Protein AF-A0ABD5DW47-F1 (afdb_monomer_lite)

pLDDT: mean 95.38, std 4.87, range [69.31, 98.31]

Foldseek 3Di:
DPVVLVLVVVLQVVVCCFQAVVPDALVVSLVSADQQDWDQPPVRDIDGSVRSSVCSRPRGNVHHPDDDDDDPSD

InterPro domains:
  IPR032710 NTF2-like domain superfamily [SSF54427] (2-73)

Structure (mmCIF, N/CA/C/O backbone):
data_AF-A0ABD5DW47-F1
#
_entry.id   AF-A0ABD5DW47-F1
#
loop_
_atom_site.group_PDB
_atom_site.id
_atom_site.type_symbol
_atom_si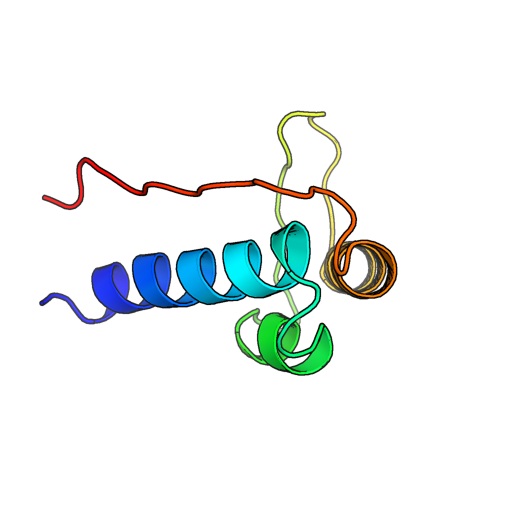te.label_atom_id
_atom_site.label_alt_id
_atom_site.label_comp_id
_atom_site.label_asym_id
_atom_site.label_entity_id
_atom_site.label_seq_id
_atom_site.pdbx_PDB_ins_code
_atom_site.Cartn_x
_atom_site.Cartn_y
_at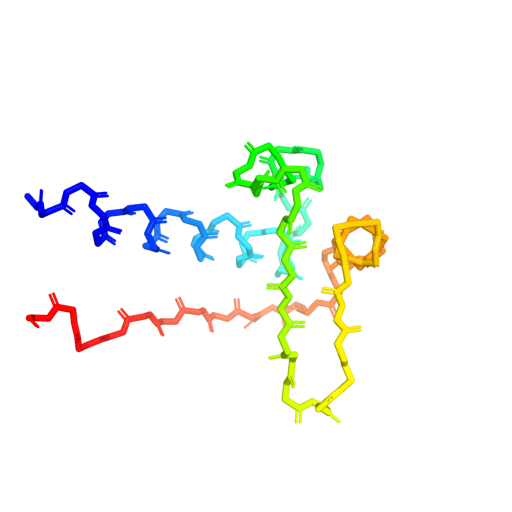om_site.Cartn_z
_atom_site.occupancy
_atom_site.B_iso_or_equiv
_atom_site.auth_seq_id
_atom_site.auth_comp_id
_atom_site.auth_asym_id
_atom_site.auth_atom_id
_atom_site.pdbx_PDB_model_num
ATOM 1 N N . MET A 1 1 ? -22.605 1.070 -3.275 1.00 76.25 1 MET A N 1
ATOM 2 C CA . MET A 1 1 ? -21.589 0.317 -2.511 1.00 76.25 1 MET A CA 1
ATOM 3 C C . MET A 1 1 ? -21.264 1.101 -1.249 1.00 76.25 1 MET A C 1
ATOM 5 O O . MET A 1 1 ? -21.278 2.326 -1.319 1.00 76.25 1 MET A O 1
ATOM 9 N N . ASN A 1 2 ? -21.006 0.444 -0.117 1.00 89.06 2 ASN A N 1
ATOM 10 C CA . ASN A 1 2 ? -20.479 1.114 1.075 1.00 89.06 2 ASN A CA 1
ATOM 11 C C . ASN A 1 2 ? -19.121 1.769 0.719 1.00 89.06 2 ASN A C 1
ATOM 13 O O . ASN A 1 2 ? -18.254 1.057 0.208 1.00 89.06 2 ASN A O 1
ATOM 17 N N . PRO A 1 3 ? -18.918 3.083 0.945 1.00 91.25 3 PRO A N 1
ATOM 18 C CA . PRO A 1 3 ? -17.680 3.771 0.568 1.00 91.25 3 PRO A CA 1
ATOM 19 C C . PRO A 1 3 ? -16.430 3.170 1.226 1.00 91.25 3 PRO A C 1
ATOM 21 O O . PRO A 1 3 ? -15.365 3.182 0.619 1.00 91.25 3 PRO A O 1
ATOM 24 N N . TYR A 1 4 ? -16.559 2.581 2.418 1.00 92.06 4 TYR A N 1
ATOM 25 C CA . TYR A 1 4 ? -15.450 1.899 3.089 1.00 92.06 4 TYR A CA 1
ATOM 26 C C . TYR A 1 4 ? -15.036 0.614 2.362 1.00 92.06 4 TYR A C 1
ATOM 28 O O . TYR A 1 4 ?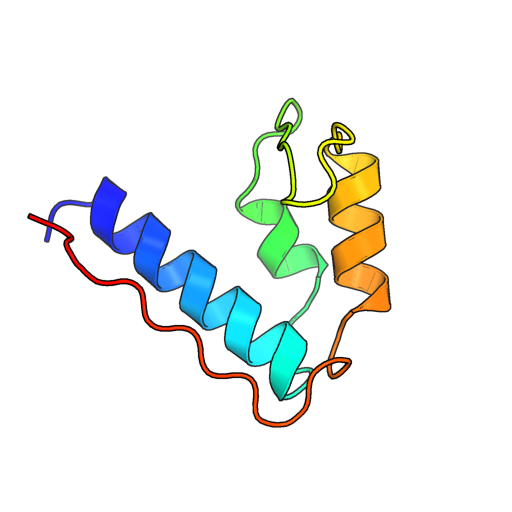 -13.850 0.331 2.239 1.00 92.06 4 TYR A O 1
ATOM 36 N N . LEU A 1 5 ? -16.004 -0.141 1.838 1.00 92.62 5 LEU A N 1
ATOM 37 C CA . LEU A 1 5 ? -15.738 -1.359 1.067 1.00 92.62 5 LEU A CA 1
ATOM 38 C C . LEU A 1 5 ? -15.163 -1.032 -0.315 1.00 92.62 5 LEU A C 1
ATOM 40 O O . LEU A 1 5 ? -14.259 -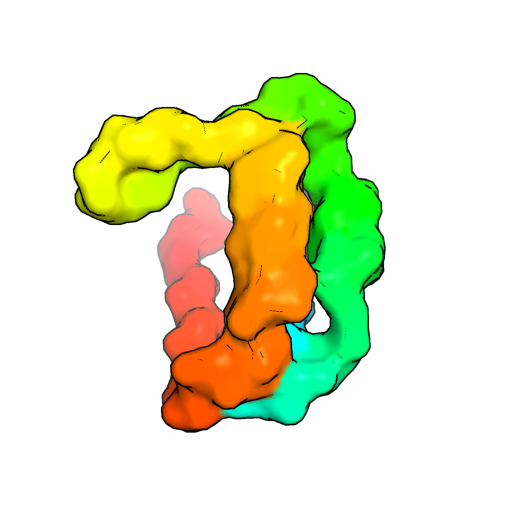1.717 -0.784 1.00 92.62 5 LEU A O 1
ATOM 44 N N . GLN A 1 6 ? -15.647 0.044 -0.941 1.00 93.75 6 GLN A N 1
ATOM 45 C CA . GLN A 1 6 ? -15.097 0.525 -2.208 1.00 93.75 6 GLN A CA 1
ATOM 46 C C . GLN A 1 6 ? -13.622 0.915 -2.064 1.00 93.75 6 GLN A C 1
ATOM 48 O O . GLN A 1 6 ? -12.815 0.540 -2.906 1.00 93.75 6 GLN A O 1
ATOM 53 N N . GLU A 1 7 ? -13.258 1.604 -0.979 1.00 94.69 7 GLU A N 1
ATOM 54 C CA . GLU A 1 7 ? -11.869 1.995 -0.724 1.00 94.69 7 GLU A CA 1
ATOM 55 C C . GLU A 1 7 ? -10.935 0.782 -0.621 1.00 94.69 7 GLU A C 1
ATOM 57 O O . GLU A 1 7 ? -9.842 0.798 -1.185 1.00 94.69 7 GLU A O 1
ATOM 62 N N . VAL A 1 8 ? -11.375 -0.291 0.049 1.00 94.62 8 VAL A N 1
ATOM 63 C CA . VAL A 1 8 ? -10.602 -1.539 0.143 1.00 94.62 8 VAL A CA 1
ATOM 64 C C . VAL A 1 8 ? -10.357 -2.126 -1.247 1.00 94.62 8 VAL A C 1
ATOM 66 O O . VAL A 1 8 ? -9.221 -2.485 -1.554 1.00 94.62 8 VAL A O 1
ATOM 69 N N . LEU A 1 9 ? -11.382 -2.191 -2.099 1.00 95.19 9 LEU A N 1
ATOM 70 C CA . LEU A 1 9 ? -11.250 -2.706 -3.465 1.00 95.19 9 LEU A CA 1
ATOM 71 C C . LEU A 1 9 ? -10.313 -1.836 -4.311 1.00 95.19 9 LEU A C 1
ATOM 73 O O . LEU A 1 9 ? -9.365 -2.345 -4.909 1.00 95.19 9 LEU A O 1
ATOM 77 N N . ASP A 1 10 ? -10.532 -0.522 -4.313 1.00 95.44 10 ASP A N 1
ATOM 78 C CA . ASP A 1 10 ? -9.748 0.427 -5.105 1.00 95.44 10 ASP A CA 1
ATOM 79 C C . ASP A 1 10 ? -8.265 0.403 -4.709 1.00 95.44 10 ASP A C 1
ATOM 81 O O . ASP A 1 10 ? -7.382 0.439 -5.572 1.00 95.44 10 ASP A O 1
ATOM 85 N N . ALA A 1 11 ? -7.976 0.306 -3.408 1.00 96.44 11 ALA A N 1
ATOM 86 C CA . ALA A 1 11 ? -6.613 0.180 -2.912 1.00 96.44 11 ALA A CA 1
ATOM 87 C C . ALA A 1 11 ? -5.940 -1.105 -3.423 1.00 96.44 11 ALA A C 1
ATOM 89 O O . ALA A 1 11 ? -4.806 -1.041 -3.899 1.00 96.44 11 ALA A O 1
ATOM 90 N N . HIS A 1 12 ? -6.629 -2.251 -3.386 1.00 96.94 12 HIS A N 1
ATOM 91 C CA . HIS A 1 12 ? -6.062 -3.522 -3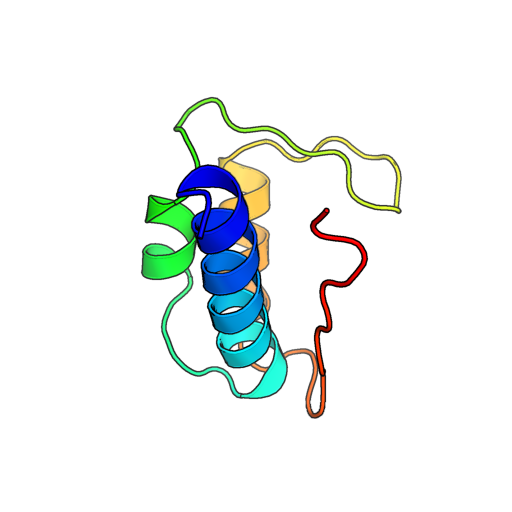.850 1.00 96.94 12 HIS A CA 1
ATOM 92 C C . HIS A 1 12 ? -5.847 -3.552 -5.368 1.00 96.94 12 HIS A C 1
ATOM 94 O O . HIS A 1 12 ? -4.804 -4.034 -5.803 1.00 96.94 12 HIS A O 1
ATOM 100 N N . VAL A 1 13 ? -6.732 -2.939 -6.164 1.00 96.81 13 VAL A N 1
ATOM 101 C CA . VAL A 1 13 ? -6.525 -2.774 -7.618 1.00 96.81 13 VAL A CA 1
ATOM 102 C C . VAL A 1 13 ? -5.259 -1.965 -7.914 1.00 96.81 13 VAL A C 1
ATOM 104 O O . VAL A 1 13 ? -4.481 -2.315 -8.802 1.00 96.81 13 VAL A O 1
ATOM 107 N N . LEU A 1 14 ? -5.017 -0.874 -7.179 1.00 97.25 14 LEU A N 1
ATOM 108 C CA . LEU A 1 14 ? -3.801 -0.075 -7.363 1.00 97.25 14 LEU A CA 1
ATOM 109 C C . LEU A 1 14 ? -2.543 -0.829 -6.917 1.00 97.25 14 LEU A C 1
ATOM 111 O O . LEU A 1 14 ? -1.508 -0.729 -7.577 1.00 97.25 14 LEU A O 1
ATOM 115 N N . ILE A 1 15 ? -2.624 -1.581 -5.816 1.00 97.81 15 ILE A N 1
ATOM 116 C CA . ILE A 1 15 ? -1.518 -2.414 -5.332 1.00 97.81 15 ILE A CA 1
ATOM 117 C C . ILE A 1 15 ? -1.181 -3.495 -6.363 1.00 97.81 15 ILE A C 1
ATOM 119 O O . ILE A 1 15 ? -0.008 -3.679 -6.673 1.00 97.81 15 ILE A O 1
ATOM 123 N N . GLU A 1 16 ? -2.180 -4.173 -6.927 1.00 98.25 16 GLU A N 1
ATOM 124 C CA . GLU A 1 16 ? -1.981 -5.179 -7.971 1.00 98.25 16 GLU A CA 1
ATOM 125 C C . GLU A 1 16 ? -1.294 -4.583 -9.197 1.00 98.25 16 GLU A C 1
ATOM 127 O O . GLU A 1 16 ? -0.237 -5.068 -9.593 1.00 98.25 16 GLU A O 1
ATOM 132 N N . ARG A 1 17 ? -1.833 -3.492 -9.758 1.00 97.88 17 ARG A N 1
ATOM 133 C CA . ARG A 1 17 ? -1.243 -2.829 -10.933 1.00 97.88 17 ARG A CA 1
ATOM 134 C C . ARG A 1 17 ? 0.211 -2.441 -10.702 1.00 97.88 17 ARG A C 1
ATOM 136 O O . ARG A 1 17 ? 1.061 -2.669 -11.565 1.00 97.88 17 ARG A O 1
ATOM 143 N N . TRP A 1 18 ? 0.507 -1.915 -9.518 1.00 98.31 18 TRP A N 1
ATOM 144 C CA . TRP A 1 18 ? 1.861 -1.532 -9.160 1.00 98.31 18 TRP A CA 1
ATOM 145 C C . TRP A 1 18 ? 2.791 -2.740 -9.021 1.00 98.31 18 TRP A C 1
ATOM 147 O O . TRP A 1 18 ? 3.863 -2.769 -9.624 1.00 98.31 18 TRP A O 1
ATOM 157 N N . LEU A 1 19 ? 2.396 -3.762 -8.262 1.00 98.19 19 LEU A N 1
ATOM 158 C CA . LEU A 1 19 ? 3.245 -4.925 -7.991 1.00 98.19 19 LEU A CA 1
ATOM 159 C C . LEU A 1 19 ? 3.382 -5.864 -9.200 1.00 98.19 19 LEU A C 1
ATOM 161 O O . LEU A 1 19 ? 4.445 -6.459 -9.377 1.00 98.19 19 LEU A O 1
ATOM 165 N N . SER A 1 20 ? 2.332 -5.988 -10.014 1.00 98.19 20 SER A N 1
ATOM 166 C CA . SER A 1 20 ? 2.258 -6.891 -11.169 1.00 98.19 20 SER A CA 1
ATOM 167 C C . SER A 1 20 ? 2.847 -6.273 -12.429 1.00 98.19 20 SER A C 1
ATOM 169 O O . SER A 1 20 ? 3.703 -6.874 -13.078 1.00 98.19 20 SER A O 1
ATOM 171 N N . HIS A 1 21 ? 2.432 -5.047 -12.752 1.00 97.25 21 HIS A N 1
ATOM 172 C CA . HIS A 1 21 ? 2.748 -4.404 -14.028 1.00 97.25 21 HIS A CA 1
ATOM 173 C C . HIS A 1 21 ? 3.730 -3.236 -13.890 1.00 97.25 21 HIS A C 1
ATOM 175 O O . HIS A 1 21 ? 4.220 -2.729 -14.895 1.00 97.25 21 HIS A O 1
ATOM 181 N N . GLY A 1 22 ? 4.038 -2.799 -12.663 1.00 96.88 22 GLY A N 1
ATOM 182 C CA . GLY A 1 22 ? 4.811 -1.573 -12.443 1.00 96.88 22 GLY A CA 1
ATOM 183 C C . GLY A 1 22 ? 4.042 -0.314 -12.850 1.00 96.88 22 GLY A C 1
ATOM 184 O O . GLY A 1 22 ? 4.645 0.735 -13.061 1.00 96.88 22 GLY A O 1
ATOM 185 N N . GLU A 1 23 ? 2.718 -0.407 -12.988 1.00 97.56 23 GLU A N 1
ATOM 186 C CA . GLU A 1 23 ? 1.868 0.699 -13.417 1.00 97.56 23 GLU A CA 1
ATOM 187 C C . GLU A 1 23 ? 1.402 1.536 -12.224 1.00 97.56 23 GLU A C 1
ATOM 189 O O . GLU A 1 23 ? 0.984 1.010 -11.191 1.00 97.56 23 GLU A O 1
ATOM 194 N N . GLY A 1 24 ? 1.434 2.861 -12.377 1.00 95.88 24 GLY A N 1
ATOM 195 C CA . GLY A 1 24 ? 1.121 3.802 -11.304 1.00 95.88 24 GLY A CA 1
ATOM 196 C C . GLY A 1 24 ? 2.378 4.291 -10.588 1.00 95.88 24 GLY A C 1
ATOM 197 O O . GLY A 1 24 ? 3.419 4.482 -11.213 1.00 95.88 24 GLY A O 1
ATOM 198 N N . SER A 1 25 ? 2.268 4.573 -9.289 1.00 95.94 25 SER A N 1
ATOM 199 C CA . SER A 1 25 ? 3.406 5.042 -8.500 1.00 95.94 25 SER A CA 1
ATOM 200 C C . SER A 1 25 ? 3.256 4.703 -7.019 1.00 95.94 25 SER A C 1
ATOM 202 O O . SER A 1 25 ? 2.148 4.684 -6.470 1.00 95.94 25 SER A O 1
ATOM 204 N N . ALA A 1 26 ? 4.391 4.485 -6.355 1.00 96.38 26 ALA A N 1
ATOM 205 C CA . ALA A 1 26 ? 4.438 4.275 -4.913 1.00 96.38 26 ALA A CA 1
ATOM 206 C C . ALA A 1 26 ? 3.893 5.492 -4.142 1.00 96.38 26 ALA A C 1
ATOM 208 O O . ALA A 1 26 ? 3.202 5.329 -3.142 1.00 96.38 26 ALA A O 1
ATOM 209 N N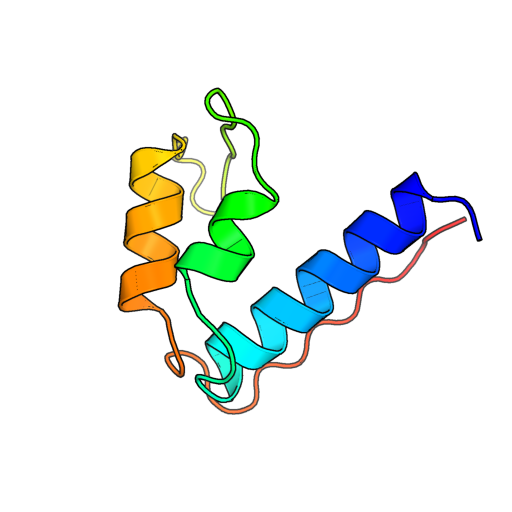 . GLU A 1 27 ? 4.118 6.715 -4.625 1.00 96.00 27 GLU A N 1
ATOM 210 C CA . GLU A 1 27 ? 3.594 7.939 -4.009 1.00 96.00 27 GLU A CA 1
ATOM 211 C C . GLU A 1 27 ? 2.064 7.998 -4.059 1.00 96.00 27 GLU A C 1
ATOM 213 O O . GLU A 1 27 ? 1.433 8.441 -3.099 1.00 96.00 27 GLU A O 1
ATOM 218 N N . ALA A 1 28 ? 1.452 7.557 -5.162 1.00 94.50 28 ALA A N 1
ATOM 219 C CA . ALA A 1 28 ? -0.001 7.511 -5.294 1.00 94.50 28 ALA A CA 1
ATOM 220 C C . ALA A 1 28 ? -0.628 6.497 -4.324 1.00 94.50 28 ALA A C 1
ATOM 222 O O . ALA A 1 28 ? -1.658 6.795 -3.720 1.00 94.50 28 ALA A O 1
ATOM 223 N N . LEU A 1 29 ? 0.021 5.344 -4.127 1.00 96.44 29 LEU A N 1
ATOM 224 C CA . LEU A 1 29 ? -0.369 4.364 -3.111 1.00 96.44 29 LEU A CA 1
ATOM 225 C C . LEU A 1 29 ? -0.231 4.941 -1.700 1.00 96.44 29 LEU A C 1
ATOM 227 O O . LEU A 1 29 ? -1.169 4.872 -0.909 1.00 96.44 29 LEU A O 1
ATOM 231 N N . MET A 1 30 ? 0.908 5.572 -1.401 1.00 97.44 30 MET A N 1
ATOM 232 C CA . MET A 1 30 ? 1.184 6.102 -0.066 1.00 97.44 30 MET A CA 1
ATOM 233 C C . MET A 1 30 ? 0.210 7.201 0.371 1.00 97.44 30 MET A C 1
ATOM 235 O O . MET A 1 30 ? -0.100 7.284 1.555 1.00 97.44 30 MET A O 1
ATOM 239 N N . LYS A 1 31 ? -0.358 7.979 -0.562 1.00 96.81 31 LYS A N 1
ATOM 240 C CA . LYS A 1 31 ? -1.395 8.989 -0.263 1.00 96.81 31 LYS A CA 1
ATOM 241 C C . LYS A 1 31 ? -2.679 8.421 0.352 1.00 96.81 31 LYS A C 1
ATOM 243 O O . LYS A 1 31 ? -3.459 9.197 0.897 1.00 96.81 31 LYS A O 1
ATOM 248 N N . ARG A 1 32 ? -2.920 7.110 0.245 1.00 96.31 32 ARG A N 1
ATOM 249 C CA . ARG A 1 32 ? -4.102 6.444 0.819 1.00 96.31 32 ARG A CA 1
ATOM 250 C C . ARG A 1 32 ? -3.908 6.047 2.283 1.00 96.31 32 ARG A C 1
ATOM 252 O O . ARG A 1 32 ? -4.881 5.772 2.975 1.00 96.31 32 ARG A O 1
ATOM 259 N N . PHE A 1 33 ? -2.667 6.029 2.766 1.00 96.88 33 PHE A N 1
ATOM 260 C CA . PHE A 1 33 ? -2.345 5.673 4.142 1.00 96.88 33 PHE A CA 1
ATOM 261 C C . PHE A 1 33 ? -2.219 6.933 5.002 1.00 96.88 33 PHE A C 1
ATOM 263 O O . PHE A 1 33 ? -1.610 7.924 4.598 1.00 96.88 33 PHE A O 1
ATOM 270 N N . ALA A 1 34 ? -2.783 6.894 6.210 1.00 97.69 34 ALA A N 1
ATOM 271 C CA . ALA A 1 34 ? -2.590 7.953 7.195 1.00 97.69 34 ALA A CA 1
ATOM 272 C C . ALA A 1 34 ? -1.114 8.042 7.622 1.00 97.69 34 ALA A C 1
ATOM 274 O O . ALA A 1 34 ? -0.390 7.049 7.586 1.00 97.69 34 ALA A O 1
ATOM 275 N N . ALA A 1 35 ? -0.662 9.218 8.063 1.00 96.25 35 ALA A N 1
ATOM 276 C CA . ALA A 1 35 ? 0.738 9.434 8.447 1.00 96.25 35 ALA A CA 1
ATOM 277 C C . ALA A 1 35 ? 1.195 8.560 9.635 1.00 96.25 35 ALA A C 1
ATOM 279 O O . ALA A 1 35 ? 2.380 8.265 9.768 1.00 96.25 35 ALA A O 1
ATOM 280 N N . ASP A 1 36 ? 0.258 8.140 10.485 1.00 97.81 36 ASP A N 1
ATOM 281 C CA . ASP A 1 36 ? 0.452 7.241 11.624 1.00 97.81 36 ASP A CA 1
ATOM 282 C C . ASP A 1 36 ? 0.075 5.781 11.312 1.00 97.81 36 ASP A C 1
ATOM 284 O O . ASP A 1 36 ? 0.022 4.945 12.217 1.00 97.81 36 ASP A O 1
ATOM 288 N N . PHE A 1 37 ? -0.165 5.450 10.037 1.00 98.19 37 PHE A N 1
ATOM 289 C CA . PHE A 1 37 ? -0.505 4.097 9.616 1.00 98.19 37 PHE A CA 1
ATOM 290 C C . PHE A 1 37 ? 0.584 3.098 10.010 1.00 98.19 37 PHE A C 1
ATOM 292 O O . PHE A 1 37 ? 1.786 3.324 9.835 1.00 98.19 37 PHE A O 1
ATOM 299 N N . THR A 1 38 ? 0.135 1.944 10.497 1.00 97.88 38 THR A N 1
ATOM 300 C CA . THR A 1 38 ? 0.990 0.788 10.741 1.00 97.88 38 THR A CA 1
ATOM 301 C C . THR A 1 38 ? 0.267 -0.475 10.309 1.00 97.88 38 THR A C 1
ATOM 303 O O . THR A 1 38 ? -0.959 -0.546 10.387 1.00 97.88 38 THR A O 1
ATOM 306 N N . MET A 1 39 ? 1.023 -1.479 9.881 1.00 97.44 39 MET A N 1
ATOM 307 C CA . MET A 1 39 ? 0.481 -2.785 9.526 1.00 97.44 39 MET A CA 1
ATOM 308 C C . MET A 1 39 ? 1.365 -3.909 10.045 1.00 97.44 39 MET A C 1
ATOM 310 O O . MET A 1 39 ? 2.562 -3.725 10.266 1.00 97.44 39 MET A O 1
ATOM 314 N N . ILE A 1 40 ? 0.766 -5.086 10.203 1.00 97.06 40 ILE A N 1
ATOM 315 C CA . ILE A 1 40 ? 1.486 -6.327 10.465 1.00 97.06 40 ILE A CA 1
ATOM 316 C C . ILE A 1 40 ? 1.352 -7.200 9.207 1.00 97.06 40 ILE A C 1
ATOM 318 O O . ILE A 1 40 ? 0.252 -7.675 8.922 1.00 97.06 40 ILE A O 1
ATOM 322 N N . PRO A 1 41 ? 2.419 -7.379 8.411 1.00 93.94 41 PRO A N 1
ATOM 323 C CA . PRO A 1 41 ? 2.436 -8.334 7.312 1.00 93.94 41 PRO A CA 1
ATOM 324 C C . PRO A 1 41 ? 2.429 -9.774 7.846 1.00 93.94 41 PRO A C 1
ATOM 326 O O . PRO A 1 41 ? 2.644 -10.022 9.032 1.00 93.94 41 PRO A O 1
ATOM 329 N N . LEU A 1 42 ? 2.270 -10.750 6.947 1.00 92.88 42 LEU A N 1
ATOM 330 C CA . LEU A 1 42 ? 2.267 -12.176 7.306 1.00 92.88 42 LEU A CA 1
ATOM 331 C C . LEU A 1 42 ? 3.570 -12.659 7.972 1.00 92.88 42 LEU A C 1
ATOM 333 O O . LEU A 1 42 ? 3.549 -13.672 8.663 1.00 92.88 42 LEU A O 1
ATOM 337 N N . SER A 1 43 ? 4.693 -11.948 7.804 1.00 93.38 43 SER A N 1
ATOM 338 C CA . SER A 1 43 ? 5.947 -12.248 8.514 1.00 93.38 43 SER A CA 1
ATOM 339 C C . SER A 1 43 ? 5.906 -11.894 10.007 1.00 93.38 43 SER A C 1
ATOM 341 O O . SER A 1 43 ? 6.796 -12.303 10.747 1.00 93.38 43 SER A O 1
ATOM 343 N N . GLY A 1 44 ? 4.895 -11.144 10.459 1.00 95.31 44 GLY A N 1
ATOM 344 C CA . GLY A 1 44 ? 4.681 -10.782 11.861 1.00 95.31 44 GLY A CA 1
ATOM 345 C C . GLY A 1 44 ? 5.430 -9.533 12.338 1.00 95.31 44 GLY A C 1
ATOM 346 O O . GLY A 1 44 ? 5.141 -9.039 13.426 1.00 95.31 44 GLY A O 1
ATOM 347 N N . GLU A 1 45 ? 6.355 -8.983 11.547 1.00 96.38 45 GLU A N 1
ATOM 348 C CA . GLU A 1 45 ? 7.107 -7.781 11.925 1.00 96.38 45 GLU A CA 1
ATOM 349 C C . GLU A 1 45 ? 6.346 -6.500 11.568 1.00 96.38 45 GLU A C 1
ATOM 351 O O . GLU A 1 45 ? 6.035 -6.254 10.405 1.00 96.38 45 GLU A O 1
ATOM 356 N N . LYS A 1 46 ? 6.075 -5.654 12.568 1.00 97.19 46 LYS A N 1
ATOM 357 C CA . LYS A 1 46 ? 5.361 -4.389 12.371 1.00 97.19 46 LYS A CA 1
ATOM 358 C C . LYS A 1 46 ? 6.073 -3.485 11.366 1.00 97.19 46 LYS A C 1
ATOM 360 O O . LYS A 1 46 ? 7.227 -3.120 11.560 1.00 97.19 46 LYS A O 1
ATOM 365 N N . MET A 1 47 ? 5.328 -3.026 10.366 1.00 98.12 47 MET A N 1
ATOM 366 C CA . MET A 1 47 ? 5.760 -1.999 9.425 1.00 98.12 47 MET A CA 1
ATOM 367 C C . MET A 1 47 ? 5.073 -0.677 9.764 1.00 98.12 47 MET A C 1
ATOM 369 O O . MET A 1 47 ? 3.843 -0.592 9.812 1.00 98.12 47 MET A O 1
ATOM 373 N N . ASP A 1 48 ? 5.874 0.354 10.012 1.00 98.25 48 ASP A N 1
ATOM 374 C CA . ASP A 1 48 ? 5.416 1.738 10.108 1.00 98.25 48 ASP A CA 1
ATOM 375 C C . ASP A 1 48 ? 5.307 2.394 8.721 1.00 98.25 48 ASP A C 1
ATOM 377 O O . ASP A 1 48 ? 5.752 1.837 7.714 1.00 98.25 48 ASP A O 1
ATOM 381 N N . TYR A 1 49 ? 4.714 3.587 8.657 1.00 98.12 49 TYR A N 1
ATOM 382 C CA . TYR A 1 49 ? 4.518 4.320 7.405 1.00 98.12 49 TYR A CA 1
ATOM 383 C C . TYR A 1 49 ? 5.804 4.458 6.551 1.00 98.12 49 TYR A C 1
ATOM 385 O O . TYR A 1 49 ? 5.752 4.127 5.362 1.00 98.12 49 TYR A O 1
ATOM 393 N N . PRO A 1 50 ? 6.980 4.855 7.093 1.00 98.00 50 PRO A N 1
ATOM 394 C CA . PRO A 1 50 ? 8.230 4.870 6.325 1.00 98.00 50 PRO A CA 1
ATOM 395 C C . PRO A 1 50 ? 8.632 3.501 5.767 1.00 98.00 50 PRO A C 1
ATOM 397 O O . PRO A 1 50 ? 9.177 3.407 4.666 1.00 98.00 50 PRO A O 1
ATOM 400 N N . THR A 1 51 ? 8.381 2.427 6.513 1.00 97.94 51 THR A N 1
ATOM 401 C CA . THR A 1 51 ? 8.712 1.065 6.087 1.00 97.94 51 THR A CA 1
ATOM 402 C C . THR A 1 51 ? 7.770 0.571 4.990 1.00 97.94 51 THR A C 1
ATOM 404 O O . THR A 1 51 ? 8.245 -0.006 4.012 1.00 97.94 51 THR A O 1
ATOM 407 N N . VAL A 1 52 ? 6.472 0.882 5.069 1.00 97.62 52 VAL A N 1
ATOM 408 C CA . VAL A 1 52 ? 5.503 0.625 3.985 1.00 97.62 52 VAL A CA 1
ATOM 409 C C . VAL A 1 52 ? 5.846 1.438 2.731 1.00 97.62 52 VAL A C 1
ATOM 411 O O . VAL A 1 52 ? 5.862 0.894 1.628 1.00 97.62 52 VAL A O 1
ATOM 414 N N . SER A 1 53 ? 6.212 2.713 2.893 1.00 97.94 53 SER A N 1
ATOM 415 C CA . SER A 1 53 ? 6.667 3.567 1.790 1.00 97.94 53 SER A CA 1
ATOM 416 C C . SER A 1 53 ? 7.881 2.966 1.085 1.00 97.94 53 SER A C 1
ATOM 418 O O . SER A 1 53 ? 7.842 2.743 -0.127 1.00 97.94 53 SER A O 1
ATOM 420 N N . ARG A 1 54 ? 8.933 2.616 1.837 1.00 98.00 54 ARG A N 1
ATOM 421 C CA . ARG A 1 54 ? 10.116 1.953 1.271 1.00 98.00 54 ARG A CA 1
ATOM 422 C C . ARG A 1 54 ? 9.755 0.662 0.552 1.00 98.00 54 ARG A C 1
ATOM 424 O O . ARG A 1 54 ? 10.284 0.438 -0.531 1.00 98.00 54 ARG A O 1
ATOM 431 N N . PHE A 1 55 ? 8.867 -0.156 1.113 1.00 96.69 55 PHE A N 1
ATOM 432 C CA . PHE A 1 55 ? 8.404 -1.369 0.448 1.00 96.69 55 PHE A CA 1
ATOM 433 C C . PHE A 1 55 ? 7.818 -1.057 -0.934 1.00 96.69 55 PHE A C 1
ATOM 435 O O . PHE A 1 55 ? 8.318 -1.580 -1.929 1.00 96.69 55 PHE A O 1
ATOM 442 N N . PHE A 1 56 ? 6.832 -0.158 -1.027 1.00 97.56 56 PHE A N 1
ATOM 443 C CA . PHE A 1 56 ? 6.205 0.144 -2.313 1.00 97.56 56 PHE A CA 1
ATOM 444 C C . PHE A 1 56 ? 7.182 0.754 -3.320 1.00 97.56 56 PHE A C 1
ATOM 446 O O . PHE A 1 56 ? 7.144 0.363 -4.483 1.00 97.56 56 PHE A O 1
ATOM 453 N N . HIS A 1 57 ? 8.107 1.621 -2.902 1.00 97.88 57 HIS A N 1
ATOM 454 C CA . HIS A 1 57 ? 9.113 2.181 -3.814 1.00 97.88 57 HIS A CA 1
ATOM 455 C C . HIS A 1 57 ? 10.031 1.126 -4.454 1.00 97.88 57 HIS A C 1
ATOM 457 O O . HIS A 1 57 ? 10.487 1.333 -5.574 1.00 97.88 57 HIS A O 1
ATOM 463 N N . HIS A 1 58 ? 10.281 -0.003 -3.783 1.00 97.25 58 HIS A N 1
ATOM 464 C CA . HIS A 1 58 ? 11.148 -1.070 -4.304 1.00 97.25 58 HIS A CA 1
ATOM 465 C C . HIS A 1 58 ? 10.379 -2.234 -4.944 1.00 97.25 58 HIS A C 1
ATOM 467 O O . HIS A 1 58 ? 10.994 -3.116 -5.538 1.00 97.25 58 HIS A O 1
ATOM 473 N N . ALA A 1 59 ? 9.051 -2.264 -4.816 1.00 96.38 59 ALA A N 1
ATOM 474 C CA . ALA A 1 59 ? 8.238 -3.418 -5.191 1.00 96.38 59 ALA A CA 1
ATOM 475 C C . ALA A 1 59 ? 7.527 -3.286 -6.552 1.00 96.38 59 ALA A C 1
ATOM 477 O O . ALA A 1 59 ? 6.851 -4.230 -6.966 1.00 96.38 59 ALA A O 1
ATOM 478 N N . GLY A 1 60 ? 7.669 -2.158 -7.254 1.00 97.31 60 GLY A N 1
ATOM 479 C CA . GLY A 1 60 ? 7.060 -1.952 -8.573 1.00 97.31 60 GLY A CA 1
ATOM 480 C C . GLY A 1 60 ? 7.489 -3.018 -9.581 1.00 97.31 60 GLY A C 1
ATOM 481 O O . GLY A 1 60 ? 8.682 -3.225 -9.792 1.00 97.31 60 GLY A O 1
ATOM 482 N N . GLY A 1 61 ? 6.521 -3.729 -10.162 1.00 97.88 61 GLY A N 1
ATOM 483 C CA . GLY A 1 61 ? 6.761 -4.830 -11.102 1.00 97.88 61 GLY A CA 1
ATOM 484 C C . GLY A 1 61 ? 7.490 -6.045 -10.507 1.00 97.88 61 GLY A C 1
ATOM 485 O O . GLY A 1 61 ? 7.958 -6.905 -11.249 1.00 97.88 61 GLY A O 1
ATOM 486 N N . SER A 1 62 ? 7.619 -6.133 -9.178 1.00 97.69 62 SER A N 1
ATOM 487 C CA . SER A 1 62 ? 8.356 -7.220 -8.514 1.00 97.69 62 SER A CA 1
ATOM 488 C C . SER A 1 62 ? 7.633 -8.570 -8.536 1.00 97.69 62 SER A C 1
ATOM 490 O O . SER A 1 62 ? 8.243 -9.592 -8.217 1.00 97.69 62 SER A O 1
ATOM 492 N N . ARG A 1 63 ? 6.342 -8.595 -8.891 1.00 97.62 63 ARG A N 1
ATOM 493 C CA . ARG A 1 63 ? 5.499 -9.799 -8.883 1.00 97.62 63 ARG A CA 1
ATOM 494 C C . ARG A 1 63 ? 4.727 -9.961 -10.200 1.00 97.62 63 ARG A C 1
ATOM 496 O O . ARG A 1 63 ? 3.505 -9.837 -10.189 1.00 97.62 63 ARG A O 1
ATOM 503 N N . PRO A 1 64 ? 5.400 -10.249 -11.327 1.00 97.38 64 PRO A N 1
ATOM 504 C CA . PRO A 1 64 ? 4.730 -10.398 -12.616 1.00 97.38 64 PRO A CA 1
ATOM 505 C C . PRO A 1 64 ? 3.627 -11.462 -12.572 1.00 97.38 64 PRO A C 1
ATOM 507 O O . PRO A 1 64 ? 3.868 -12.585 -12.129 1.00 97.38 64 PRO A O 1
ATOM 510 N N . GLY A 1 65 ? 2.432 -11.111 -13.052 1.00 97.19 65 GLY A N 1
ATOM 511 C CA . GLY A 1 65 ? 1.279 -12.017 -13.076 1.00 97.19 65 GLY A CA 1
ATOM 512 C C . GLY A 1 65 ? 0.547 -12.142 -11.738 1.00 97.19 65 GLY A C 1
ATOM 513 O O . GLY A 1 65 ? -0.274 -13.042 -11.589 1.00 97.19 65 GLY A O 1
ATOM 514 N N . LEU A 1 66 ? 0.841 -11.266 -10.771 1.00 97.88 66 LEU A N 1
ATOM 515 C CA . LEU A 1 66 ? 0.041 -11.141 -9.559 1.00 97.88 66 LEU A CA 1
ATOM 516 C C . LEU A 1 66 ? -1.387 -10.711 -9.917 1.00 97.88 66 LEU A C 1
ATOM 518 O O . LEU A 1 66 ? -1.569 -9.754 -10.668 1.00 97.88 66 LEU A O 1
ATOM 522 N N . ASP A 1 67 ? -2.343 -11.411 -9.314 1.00 97.69 67 ASP A N 1
ATOM 523 C CA . ASP A 1 67 ? -3.783 -11.163 -9.350 1.00 97.69 67 ASP A CA 1
ATOM 524 C C . ASP A 1 67 ? -4.281 -11.126 -7.897 1.00 97.69 67 ASP A C 1
ATOM 526 O O . ASP A 1 67 ? -3.936 -12.000 -7.091 1.00 97.69 67 ASP A O 1
ATOM 530 N N . ILE A 1 68 ? -5.009 -10.075 -7.531 1.00 97.31 68 ILE A N 1
ATOM 531 C CA . ILE A 1 68 ? -5.498 -9.802 -6.183 1.00 97.31 68 ILE A CA 1
ATOM 532 C C . ILE A 1 68 ? -7.022 -9.751 -6.220 1.00 97.31 68 ILE A C 1
ATOM 534 O O . ILE A 1 68 ? -7.639 -8.770 -6.631 1.00 97.31 68 ILE A O 1
ATOM 538 N N . VAL A 1 69 ? -7.637 -10.790 -5.661 1.00 96.25 69 VAL A N 1
ATOM 539 C CA . VAL A 1 69 ? -9.085 -10.858 -5.464 1.00 96.25 69 VAL A CA 1
ATOM 540 C C . VAL A 1 69 ? -9.406 -10.586 -3.999 1.00 96.25 69 VAL A C 1
ATOM 542 O O . VAL A 1 69 ? -8.902 -11.266 -3.107 1.00 96.25 69 VAL A O 1
ATOM 545 N N . VAL A 1 70 ? -10.258 -9.590 -3.757 1.00 93.50 70 VAL A N 1
ATOM 546 C CA . VAL A 1 70 ? -10.878 -9.349 -2.449 1.00 93.50 70 VAL A CA 1
ATOM 547 C C . VAL A 1 70 ? -12.323 -9.827 -2.534 1.00 93.50 70 VAL A C 1
ATOM 549 O O . VAL A 1 70 ? -13.120 -9.281 -3.298 1.00 93.50 70 VAL A O 1
ATOM 552 N N . ASP A 1 71 ? -12.645 -10.862 -1.767 1.00 90.06 71 ASP A N 1
ATOM 553 C CA . ASP A 1 71 ? -13.976 -11.455 -1.678 1.00 90.06 71 ASP A CA 1
ATOM 554 C C . ASP A 1 71 ? -14.629 -11.186 -0.307 1.00 90.06 71 ASP A C 1
ATOM 556 O O . ASP A 1 71 ? -14.103 -10.427 0.506 1.00 90.06 71 ASP A O 1
ATOM 560 N N . GLN A 1 72 ? -15.821 -11.758 -0.085 1.00 85.44 72 GLN A N 1
ATOM 561 C CA . GLN A 1 72 ? -16.558 -11.711 1.192 1.00 85.44 72 GLN A CA 1
ATOM 562 C C . GLN A 1 72 ? -16.781 -10.283 1.734 1.00 85.44 72 GLN A C 1
ATOM 564 O O . GLN A 1 72 ? -16.597 -10.006 2.917 1.00 85.44 72 GLN A O 1
ATOM 569 N N . MET A 1 73 ? -17.198 -9.370 0.853 1.00 79.38 73 MET A N 1
ATOM 570 C CA . MET A 1 73 ? -17.429 -7.949 1.154 1.00 79.38 73 MET A CA 1
ATOM 571 C C . MET A 1 73 ? -18.894 -7.653 1.541 1.00 79.38 73 MET A C 1
ATOM 573 O O . MET A 1 73 ? -19.468 -6.671 1.066 1.00 79.38 73 MET A O 1
ATOM 577 N N . GLU A 1 74 ? -19.510 -8.516 2.355 1.00 69.31 74 GLU A N 1
ATOM 578 C CA . GLU A 1 74 ? -20.930 -8.444 2.765 1.00 69.31 74 GLU A CA 1
ATOM 579 C C . GLU A 1 74 ? -21.131 -7.927 4.198 1.00 69.31 74 GLU A C 1
ATOM 581 O O . GLU A 1 74 ? -20.334 -8.289 5.093 1.00 69.31 74 GLU A O 1
#

Radius of gyration: 12.65 Å; chains: 1; bounding box: 33×22×26 Å

Sequence (74 aa):
MNPYLQEVLDAHVLIERWLSHGEGSAEALMKRFAADFTMIPLSGEKMDYPTVSRFFHHAGGSRPGLDIVVDQME

Secondary structure (DSSP, 8-state):
--HHHHHHHHHHHHHHIIIII--S-HHHHHTTS-TT-EE--TT---EEHHHHHHHHHHHTT-STT---------

Organism: Acinetobacter baumannii (NCBI:txid470)